Protein AF-A0A7C5U5J5-F1 (afdb_monomer)

Mean predicted aligned error: 7.95 Å

Nearest PDB structures (foldseek):
  3izk-assembly1_A  TM=8.714E-01  e=2.350E-08  Methanococcus maripaludis
  4b2t-assembly1_h  TM=9.055E-01  e=3.102E-07  Bos taurus
  8hki-assembly1_A  TM=8.888E-01  e=9.903E-07  Homo sapiens
  8hki-assembly1_a  TM=8.955E-01  e=9.285E-07  Homo sapiens
  7x3u-assembly1_A  TM=8.888E-01  e=1.659E-06  Homo sapiens

Structure (mmCIF, N/CA/C/O backbone):
data_AF-A0A7C5U5J5-F1
#
_entry.id   AF-A0A7C5U5J5-F1
#
loop_
_atom_site.group_PDB
_atom_site.id
_atom_site.type_symbol
_atom_site.label_atom_id
_atom_site.label_alt_id
_atom_site.label_comp_id
_atom_site.label_asym_id
_atom_site.label_entity_id
_atom_site.label_seq_id
_atom_site.pdbx_PDB_ins_code
_atom_site.Cartn_x
_atom_site.Cartn_y
_atom_site.Cartn_z
_atom_site.occupancy
_atom_site.B_iso_or_equiv
_atom_site.auth_seq_id
_atom_site.auth_comp_id
_atom_site.auth_asym_id
_atom_site.auth_atom_id
_atom_site.pdbx_PDB_model_num
ATOM 1 N N . MET A 1 1 ? 29.339 -26.987 -46.834 1.00 43.78 1 MET A N 1
ATOM 2 C CA . MET A 1 1 ? 30.089 -26.168 -45.858 1.00 43.78 1 MET A CA 1
ATOM 3 C C . MET A 1 1 ? 29.087 -25.735 -44.800 1.00 43.78 1 MET A C 1
ATOM 5 O O . MET A 1 1 ? 28.061 -25.180 -45.164 1.00 43.78 1 MET A O 1
ATOM 9 N N . SER A 1 2 ? 29.293 -26.183 -43.563 1.00 43.12 2 SER A N 1
ATOM 10 C CA . SER A 1 2 ? 28.274 -26.318 -42.513 1.00 43.12 2 SER A CA 1
ATOM 11 C C . SER A 1 2 ? 27.654 -24.989 -42.075 1.00 43.12 2 SER A C 1
ATOM 13 O O . SER A 1 2 ? 28.368 -24.042 -41.757 1.00 43.12 2 SER A O 1
ATOM 15 N N . VAL A 1 3 ? 26.322 -24.960 -42.017 1.00 53.28 3 VAL A N 1
ATOM 16 C CA . VAL A 1 3 ? 25.525 -23.907 -41.387 1.00 53.28 3 VAL A CA 1
ATOM 17 C C . VAL A 1 3 ? 25.732 -24.038 -39.879 1.00 53.28 3 VAL A C 1
ATOM 19 O O . VAL A 1 3 ? 25.206 -24.959 -39.258 1.00 53.28 3 VAL A O 1
ATOM 22 N N . TYR A 1 4 ? 26.528 -23.154 -39.280 1.00 50.16 4 TYR A N 1
ATOM 23 C CA . TYR A 1 4 ? 26.563 -23.008 -37.825 1.00 50.16 4 TYR A CA 1
ATOM 24 C C . TYR A 1 4 ? 25.261 -22.331 -37.383 1.00 50.16 4 TYR A C 1
ATOM 26 O O . TYR A 1 4 ? 25.184 -21.116 -37.226 1.00 50.16 4 TYR A O 1
ATOM 34 N N . GLY A 1 5 ? 24.212 -23.143 -37.246 1.00 53.91 5 GLY A N 1
ATOM 35 C CA . GLY A 1 5 ? 22.968 -22.770 -36.591 1.00 53.91 5 GLY A CA 1
ATOM 36 C C . GLY A 1 5 ? 23.228 -22.562 -35.105 1.00 53.91 5 GLY A C 1
ATOM 37 O O . GLY A 1 5 ? 23.237 -23.518 -34.334 1.00 53.91 5 GLY A O 1
ATOM 38 N N . GLY A 1 6 ? 23.468 -21.314 -34.706 1.00 59.25 6 GLY A N 1
ATOM 39 C CA . GLY A 1 6 ? 23.389 -20.927 -33.303 1.00 59.25 6 GLY A CA 1
ATOM 40 C C . GLY A 1 6 ? 21.953 -21.131 -32.834 1.00 59.25 6 GLY A C 1
ATOM 41 O O . GLY A 1 6 ? 21.039 -20.517 -33.384 1.00 59.25 6 GLY A O 1
ATOM 42 N N . GLN A 1 7 ? 21.739 -22.019 -31.861 1.00 68.94 7 GLN A N 1
ATOM 43 C CA . GLN A 1 7 ? 20.447 -22.124 -31.183 1.00 68.94 7 GLN A CA 1
ATOM 44 C C . GLN A 1 7 ? 20.004 -20.721 -30.733 1.00 68.94 7 GLN A C 1
ATOM 46 O O . GLN A 1 7 ? 20.818 -20.005 -30.141 1.00 68.94 7 GLN A O 1
ATOM 51 N N . PRO A 1 8 ? 18.750 -20.304 -30.988 1.00 63.28 8 PRO A N 1
ATOM 52 C CA . PRO A 1 8 ? 18.249 -19.051 -30.446 1.00 63.28 8 PRO A CA 1
ATOM 53 C C . PRO A 1 8 ? 18.316 -19.117 -28.917 1.00 63.28 8 PRO A C 1
ATOM 55 O O . PRO A 1 8 ? 17.666 -19.948 -28.285 1.00 63.28 8 PRO A O 1
ATOM 58 N N . ILE A 1 9 ? 19.139 -18.253 -28.322 1.00 72.62 9 ILE A N 1
ATOM 59 C CA . ILE A 1 9 ? 19.232 -18.118 -26.870 1.00 72.62 9 ILE A CA 1
ATOM 60 C C . ILE A 1 9 ? 17.967 -17.391 -26.421 1.00 72.62 9 ILE A C 1
ATOM 62 O O . ILE A 1 9 ? 17.808 -16.190 -26.644 1.00 72.62 9 ILE A O 1
ATOM 66 N N . LEU A 1 10 ? 17.045 -18.127 -25.807 1.00 68.81 10 LEU A N 1
ATOM 67 C CA . LEU A 1 10 ? 15.847 -17.561 -25.205 1.00 68.81 10 LEU A CA 1
ATOM 68 C C . LEU A 1 10 ? 16.236 -16.943 -23.849 1.00 68.81 10 LEU A C 1
ATOM 70 O O . LEU A 1 10 ? 16.334 -17.647 -22.848 1.00 68.81 10 LEU A O 1
ATOM 74 N N . LEU A 1 11 ? 16.517 -15.633 -23.813 1.00 75.50 11 LEU A N 1
ATOM 75 C CA . LEU A 1 11 ? 16.916 -14.947 -22.569 1.00 75.50 11 LEU A CA 1
ATOM 76 C C . LEU A 1 11 ? 15.781 -14.874 -21.534 1.00 75.50 11 LEU A C 1
ATOM 78 O O . LEU A 1 11 ? 16.049 -14.767 -20.341 1.00 75.50 11 LEU A O 1
ATOM 82 N N . LEU A 1 12 ? 14.524 -14.894 -21.981 1.00 80.62 12 LEU A N 1
ATOM 83 C CA . LEU A 1 12 ? 13.340 -14.829 -21.127 1.00 80.62 12 LEU A CA 1
ATOM 84 C C . LEU A 1 12 ? 12.363 -15.929 -21.531 1.00 80.62 12 LEU A C 1
ATOM 86 O O . LEU A 1 12 ? 12.183 -16.191 -22.719 1.00 80.62 12 LEU A O 1
ATOM 90 N N . LYS A 1 13 ? 11.708 -16.547 -20.544 1.00 83.56 13 LYS A N 1
ATOM 91 C CA . LYS A 1 13 ? 10.653 -17.536 -20.789 1.00 83.56 13 LYS A CA 1
ATOM 92 C C . LYS A 1 13 ? 9.519 -16.894 -21.597 1.00 83.56 13 LYS A C 1
ATOM 94 O O . LYS A 1 13 ? 9.158 -15.742 -21.336 1.00 83.56 13 LYS A O 1
ATOM 99 N N . GLU A 1 14 ? 8.939 -17.638 -22.536 1.00 79.31 14 GLU A N 1
ATOM 100 C CA . GLU A 1 14 ? 7.737 -17.208 -23.260 1.00 79.31 14 GLU A CA 1
ATOM 101 C C . GLU A 1 14 ? 6.639 -16.758 -22.281 1.00 79.31 14 GLU A C 1
ATOM 103 O O . GLU A 1 14 ? 6.391 -17.406 -21.262 1.00 79.31 14 GLU A O 1
ATOM 108 N N . GLY A 1 15 ? 6.029 -15.601 -22.560 1.00 79.12 15 GLY A N 1
ATOM 109 C CA . GLY A 1 15 ? 5.061 -14.943 -21.673 1.00 79.12 15 GLY A CA 1
ATOM 110 C C . GLY A 1 15 ? 5.661 -13.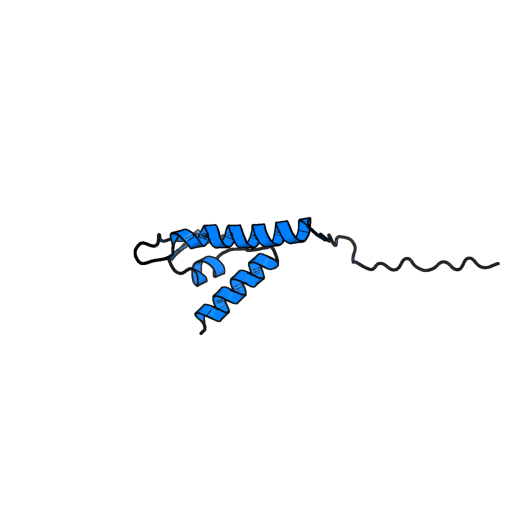931 -20.688 1.00 79.12 15 GLY A C 1
ATOM 111 O O . GLY A 1 15 ? 4.913 -13.250 -19.990 1.00 79.12 15 GLY A O 1
ATOM 112 N N . THR A 1 16 ? 6.989 -13.772 -20.640 1.00 83.38 16 THR A N 1
ATOM 113 C CA . THR A 1 16 ? 7.617 -12.735 -19.808 1.00 83.38 16 THR A CA 1
ATOM 114 C C . THR A 1 16 ? 7.473 -11.365 -20.462 1.00 83.38 16 THR A C 1
ATOM 116 O O . THR A 1 16 ? 8.098 -11.081 -21.483 1.00 83.38 16 THR A O 1
ATOM 119 N N . SER A 1 17 ? 6.679 -10.491 -19.845 1.00 81.75 17 SER A N 1
ATOM 120 C CA . SER A 1 17 ? 6.634 -9.074 -20.204 1.00 81.75 17 SER A CA 1
ATOM 121 C C . SER A 1 17 ? 7.716 -8.307 -19.449 1.00 81.75 17 SER A C 1
ATOM 123 O O . SER A 1 17 ? 7.923 -8.518 -18.252 1.00 81.75 17 SER A O 1
ATOM 125 N N . ARG A 1 18 ? 8.413 -7.406 -20.144 1.00 84.69 18 ARG A N 1
ATOM 126 C CA . ARG A 1 18 ? 9.430 -6.541 -19.549 1.00 84.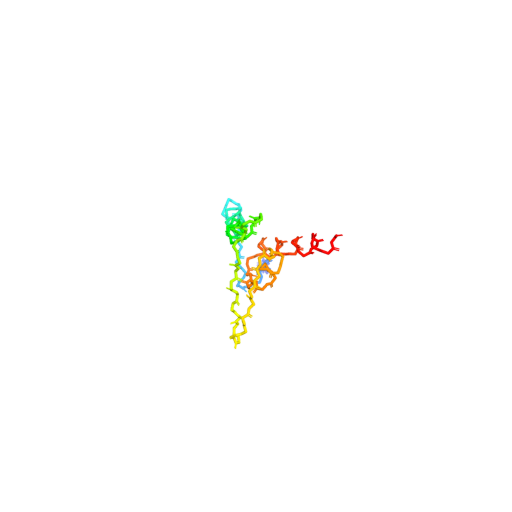69 18 ARG A CA 1
ATOM 127 C C . ARG A 1 18 ? 9.149 -5.089 -19.901 1.00 84.69 18 ARG A C 1
ATOM 129 O O . ARG A 1 18 ? 9.253 -4.693 -21.058 1.00 84.69 18 ARG A O 1
ATOM 136 N N . THR A 1 19 ? 8.893 -4.288 -18.877 1.00 88.19 19 THR A N 1
ATOM 137 C CA . THR A 1 19 ? 8.823 -2.828 -18.987 1.00 88.19 19 THR A CA 1
ATOM 138 C C . THR A 1 19 ? 10.194 -2.242 -18.650 1.00 88.19 19 THR A C 1
ATOM 140 O O . THR A 1 19 ? 10.812 -2.643 -17.663 1.00 88.19 19 THR A O 1
ATOM 143 N N . ILE A 1 20 ? 10.708 -1.314 -19.464 1.00 91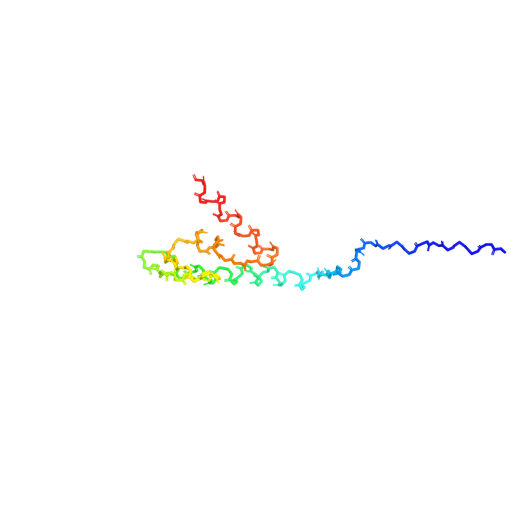.69 20 ILE A N 1
ATOM 144 C CA . ILE A 1 20 ? 12.057 -0.738 -19.306 1.00 91.69 20 ILE A CA 1
ATOM 145 C C . ILE A 1 20 ? 11.982 0.792 -19.359 1.00 91.69 20 ILE A C 1
ATOM 147 O O . ILE A 1 20 ? 11.087 1.372 -19.970 1.00 91.69 20 ILE A O 1
ATOM 151 N N . GLY A 1 21 ? 12.946 1.459 -18.725 1.00 94.19 21 GLY A N 1
ATOM 152 C CA . GLY A 1 21 ? 13.148 2.898 -18.862 1.00 94.19 21 GLY A CA 1
ATOM 153 C C . GLY A 1 21 ? 12.077 3.719 -18.148 1.00 94.19 21 GLY A C 1
ATOM 154 O O . GLY A 1 21 ? 11.673 3.409 -17.026 1.00 94.19 21 GLY A O 1
ATOM 155 N N . ARG A 1 22 ? 11.640 4.807 -18.790 1.00 94.81 22 ARG A N 1
ATOM 156 C CA . ARG A 1 22 ? 10.731 5.793 -18.184 1.00 94.81 22 ARG A CA 1
ATOM 157 C C . ARG A 1 22 ? 9.360 5.223 -17.839 1.00 94.81 22 ARG A C 1
ATOM 159 O O . ARG A 1 22 ? 8.767 5.666 -16.859 1.00 94.81 22 ARG A O 1
ATOM 166 N N . ASP A 1 23 ? 8.876 4.248 -18.598 1.00 93.06 23 ASP A N 1
ATOM 167 C CA . ASP A 1 23 ? 7.552 3.675 -18.362 1.00 93.06 23 ASP A CA 1
ATOM 168 C C . ASP A 1 23 ? 7.544 2.767 -17.130 1.00 93.06 23 ASP A C 1
ATOM 170 O O . ASP A 1 23 ? 6.624 2.851 -16.319 1.00 93.06 23 ASP A O 1
ATOM 174 N N . ALA A 1 24 ? 8.620 2.005 -16.904 1.00 93.62 24 ALA A N 1
ATOM 175 C CA . ALA A 1 24 ? 8.802 1.244 -15.667 1.00 93.62 24 ALA A CA 1
ATOM 176 C C . ALA A 1 24 ? 8.887 2.174 -14.446 1.00 93.62 24 ALA A C 1
ATOM 178 O O . ALA A 1 24 ? 8.244 1.932 -13.428 1.00 93.62 24 ALA A O 1
ATOM 179 N N . LEU A 1 25 ? 9.625 3.285 -14.567 1.00 94.94 25 LEU A N 1
ATOM 180 C CA . LEU A 1 25 ? 9.714 4.288 -13.505 1.00 94.94 25 LEU A CA 1
ATOM 181 C C . LEU A 1 25 ? 8.341 4.896 -13.180 1.00 94.94 25 LEU A C 1
ATOM 183 O O . LEU A 1 25 ? 7.973 5.001 -12.012 1.00 94.94 25 LEU A O 1
ATOM 187 N N . ARG A 1 26 ? 7.571 5.280 -14.204 1.00 95.81 26 ARG A N 1
ATOM 188 C CA . ARG A 1 26 ? 6.220 5.830 -14.026 1.00 95.81 26 ARG A CA 1
ATOM 189 C C . ARG A 1 26 ? 5.278 4.828 -13.369 1.00 95.81 26 ARG A C 1
ATOM 191 O O . ARG A 1 26 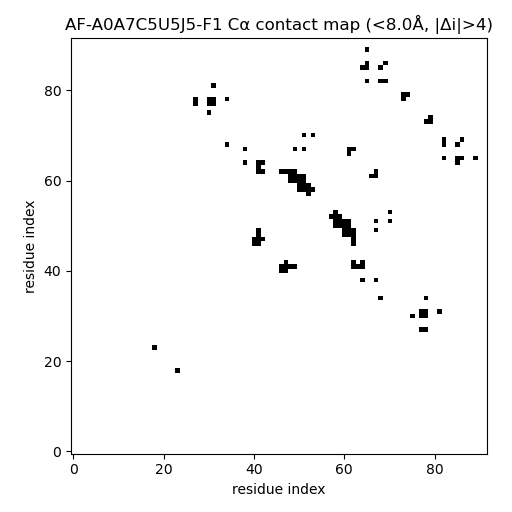? 4.556 5.222 -12.458 1.00 95.81 26 ARG A O 1
ATOM 198 N N . ALA A 1 27 ? 5.308 3.564 -13.791 1.00 94.25 27 ALA A N 1
ATOM 199 C CA . ALA A 1 27 ? 4.498 2.503 -13.194 1.00 94.25 27 ALA A CA 1
ATOM 200 C C . ALA A 1 27 ? 4.836 2.306 -11.706 1.00 94.25 27 ALA A C 1
ATOM 202 O O . ALA A 1 27 ? 3.936 2.305 -10.868 1.00 94.25 27 ALA A O 1
ATOM 203 N N . ASN A 1 28 ? 6.128 2.263 -11.363 1.00 94.75 28 ASN A N 1
ATOM 204 C CA . ASN A 1 28 ? 6.581 2.152 -9.975 1.00 94.75 28 ASN A CA 1
ATOM 205 C C . ASN A 1 28 ? 6.085 3.320 -9.107 1.00 94.75 28 ASN A C 1
ATOM 207 O O . ASN A 1 28 ? 5.551 3.099 -8.021 1.00 94.75 28 ASN A O 1
ATOM 211 N N . ILE A 1 29 ? 6.228 4.559 -9.591 1.00 95.62 29 ILE A N 1
ATOM 212 C CA . ILE A 1 29 ? 5.778 5.759 -8.867 1.00 95.62 29 ILE A CA 1
ATOM 213 C C . ILE A 1 29 ? 4.258 5.756 -8.708 1.00 95.62 29 ILE A C 1
ATOM 215 O O . ILE A 1 29 ? 3.755 6.069 -7.633 1.00 95.62 29 ILE A O 1
ATOM 219 N N . MET A 1 30 ? 3.521 5.408 -9.763 1.00 95.75 30 MET A N 1
ATOM 220 C CA . MET A 1 30 ? 2.062 5.343 -9.720 1.00 95.75 30 MET A CA 1
ATOM 221 C C . MET A 1 30 ? 1.587 4.339 -8.666 1.00 95.75 30 MET A C 1
ATOM 22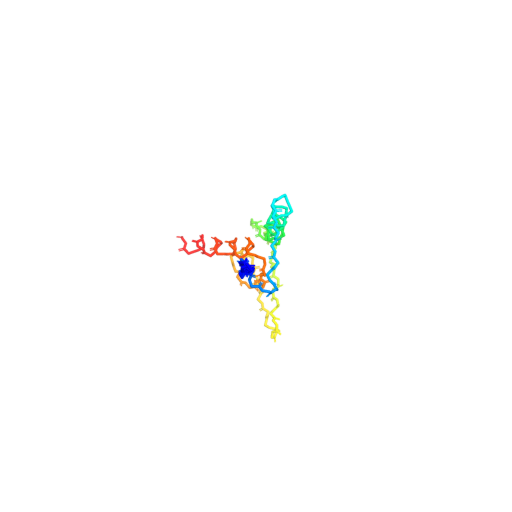3 O O . MET A 1 30 ? 0.727 4.677 -7.859 1.00 95.75 30 MET A O 1
ATOM 227 N N . ALA A 1 31 ? 2.193 3.151 -8.623 1.00 94.12 31 ALA A N 1
ATOM 228 C CA . ALA A 1 31 ? 1.861 2.125 -7.644 1.00 94.12 31 ALA A CA 1
ATOM 229 C C . ALA A 1 31 ? 2.061 2.626 -6.199 1.00 94.12 31 ALA A C 1
ATOM 231 O O . ALA A 1 31 ? 1.167 2.487 -5.368 1.00 94.12 31 ALA A O 1
ATOM 232 N N . ALA A 1 32 ? 3.190 3.284 -5.914 1.00 93.88 32 ALA A N 1
ATOM 233 C CA . ALA A 1 32 ? 3.454 3.862 -4.595 1.00 93.88 32 ALA A CA 1
ATOM 234 C C . ALA A 1 32 ? 2.492 5.013 -4.244 1.00 93.88 32 ALA A C 1
ATOM 236 O O . ALA A 1 32 ? 2.034 5.118 -3.107 1.00 93.88 32 ALA A O 1
ATOM 237 N N . ARG A 1 33 ? 2.150 5.865 -5.219 1.00 95.88 33 ARG A N 1
ATOM 238 C CA . ARG A 1 33 ? 1.211 6.978 -5.019 1.00 95.88 33 ARG A CA 1
ATOM 239 C C . ARG A 1 33 ? -0.190 6.502 -4.654 1.00 95.88 33 ARG A C 1
ATOM 241 O O . ARG A 1 33 ? -0.785 7.076 -3.751 1.00 95.88 33 ARG A O 1
ATOM 248 N N . ILE A 1 34 ? -0.690 5.460 -5.317 1.00 93.50 34 ILE A N 1
ATOM 249 C CA . ILE A 1 34 ? -2.019 4.897 -5.035 1.00 93.50 34 ILE A CA 1
ATOM 250 C C . ILE A 1 34 ? -2.087 4.371 -3.595 1.00 93.50 34 ILE A C 1
ATOM 252 O O . ILE A 1 34 ? -3.045 4.657 -2.876 1.00 93.50 34 ILE A O 1
ATOM 256 N N . LEU A 1 35 ? -1.049 3.659 -3.141 1.00 92.75 35 LEU A N 1
ATOM 257 C CA . LEU A 1 35 ? -0.975 3.203 -1.751 1.00 92.75 35 LEU A CA 1
ATOM 258 C C . LEU A 1 35 ? -0.970 4.382 -0.771 1.00 92.75 35 LEU A C 1
ATOM 260 O O . LEU A 1 35 ? -1.751 4.398 0.178 1.00 92.75 35 LEU A O 1
ATOM 264 N N . ALA A 1 36 ? -0.147 5.401 -1.033 1.00 93.62 36 ALA A N 1
ATOM 265 C CA . ALA A 1 36 ? -0.074 6.590 -0.188 1.00 93.62 36 ALA A CA 1
ATOM 266 C C . ALA A 1 36 ? -1.418 7.334 -0.110 1.00 93.62 36 ALA A C 1
ATOM 268 O O . ALA A 1 36 ? -1.829 7.762 0.966 1.00 93.62 36 ALA A O 1
ATOM 269 N N . GLU A 1 37 ? -2.126 7.472 -1.232 1.00 94.12 37 GLU A N 1
ATOM 270 C CA . GLU A 1 37 ? -3.448 8.104 -1.283 1.00 94.12 37 GLU A CA 1
ATOM 271 C C . GLU A 1 37 ? -4.497 7.316 -0.482 1.00 94.12 37 GLU A C 1
ATOM 273 O O . GLU A 1 37 ? -5.348 7.931 0.162 1.00 94.12 37 GLU A O 1
ATOM 278 N N . THR A 1 38 ? -4.387 5.984 -0.446 1.00 92.06 38 THR A N 1
ATOM 279 C CA . THR A 1 38 ? -5.296 5.100 0.304 1.00 92.06 38 THR A CA 1
ATOM 280 C C . THR A 1 38 ? -5.181 5.312 1.817 1.00 92.06 38 THR A C 1
ATOM 282 O O . THR A 1 38 ? -6.196 5.452 2.502 1.00 92.06 38 THR A O 1
ATOM 285 N N . VAL A 1 39 ? -3.953 5.406 2.338 1.00 93.62 39 VAL A N 1
ATOM 286 C CA . VAL A 1 39 ? -3.695 5.564 3.783 1.00 93.62 39 VAL A CA 1
ATOM 287 C C . VAL A 1 39 ? -3.704 7.021 4.252 1.00 93.62 39 VAL A C 1
ATOM 289 O O . VAL A 1 39 ? -3.868 7.291 5.439 1.00 93.62 39 VAL A O 1
ATOM 292 N N . ARG A 1 40 ? -3.570 7.994 3.340 1.00 95.50 40 ARG A N 1
ATOM 293 C CA . ARG A 1 40 ? -3.424 9.425 3.670 1.00 95.50 40 ARG A CA 1
ATOM 294 C C . ARG A 1 40 ? -4.499 9.947 4.619 1.00 95.50 40 ARG A C 1
ATOM 296 O O . ARG A 1 40 ? -4.210 10.761 5.489 1.00 95.50 40 ARG A O 1
ATOM 303 N N . THR A 1 41 ? -5.747 9.539 4.422 1.00 95.94 41 THR A N 1
ATOM 304 C CA . THR A 1 41 ? -6.872 10.034 5.228 1.00 95.94 41 THR A CA 1
ATOM 305 C C . THR A 1 41 ? -6.932 9.445 6.632 1.00 95.94 41 THR A C 1
ATOM 307 O O . THR A 1 41 ? -7.700 9.937 7.449 1.00 95.94 41 THR A O 1
ATOM 310 N N . SER A 1 42 ? -6.166 8.391 6.888 1.00 94.00 42 SER A N 1
ATOM 311 C CA . SER A 1 42 ? -6.114 7.691 8.170 1.00 94.00 42 SER A CA 1
ATOM 312 C C . SER A 1 42 ? -5.049 8.284 9.108 1.00 94.00 42 SER A C 1
ATOM 314 O O . SER A 1 42 ? -4.978 7.972 10.294 1.00 94.00 42 SER A O 1
ATOM 316 N N . LEU A 1 43 ? -4.244 9.227 8.607 1.00 93.62 43 LEU A N 1
ATOM 317 C CA . LEU A 1 43 ? -3.187 9.874 9.374 1.00 93.62 43 LEU A CA 1
ATOM 318 C C . LEU A 1 43 ? -3.718 10.976 10.309 1.00 93.62 43 LEU A C 1
ATOM 320 O O . LEU A 1 43 ? -4.404 11.908 9.882 1.00 93.62 43 LEU A O 1
ATOM 324 N N . GLY A 1 44 ? -3.278 10.931 11.569 1.00 93.38 44 GLY A N 1
ATOM 325 C CA . GLY A 1 44 ? -3.491 11.977 12.572 1.00 93.38 44 GLY A CA 1
ATOM 326 C C . GLY A 1 44 ? -4.648 11.696 13.543 1.00 93.38 44 GLY A C 1
ATOM 327 O O . GLY A 1 44 ? -5.369 10.714 13.399 1.00 93.38 44 GLY A O 1
ATOM 328 N N . PRO A 1 45 ? -4.868 12.573 14.541 1.00 92.81 45 PRO A N 1
ATOM 329 C CA . PRO A 1 45 ? -5.848 12.349 15.614 1.00 92.81 45 PRO A CA 1
ATOM 330 C C . PRO A 1 45 ? -7.313 12.399 15.148 1.00 92.81 45 PRO A C 1
ATOM 332 O O . PRO A 1 45 ? -8.211 12.053 15.906 1.00 92.81 45 PRO A O 1
ATOM 335 N N . LYS A 1 46 ? -7.560 12.867 13.918 1.00 93.81 46 LYS A N 1
ATOM 336 C CA . LYS A 1 46 ? -8.864 12.822 13.236 1.00 93.81 46 LYS A CA 1
ATOM 337 C C . LYS A 1 46 ? -8.803 11.958 11.969 1.00 93.81 46 LYS A C 1
ATOM 339 O O . LYS A 1 46 ? -9.488 12.261 10.993 1.00 93.81 46 LYS A O 1
ATOM 344 N N . GLY A 1 47 ? -7.922 10.957 11.966 1.00 95.00 47 GLY A N 1
ATOM 345 C CA . GLY A 1 47 ? -7.830 9.972 10.897 1.00 95.00 47 GLY A CA 1
ATOM 346 C C . GLY A 1 47 ? -9.168 9.265 10.700 1.00 95.00 47 GLY A C 1
ATOM 347 O O . GLY A 1 47 ? -9.891 9.008 11.661 1.00 95.00 47 GLY A O 1
ATOM 348 N N . MET A 1 48 ? -9.529 9.027 9.443 1.00 95.50 48 MET A N 1
ATOM 349 C CA . MET A 1 48 ? -10.745 8.305 9.095 1.00 95.50 48 MET A CA 1
ATOM 350 C C . MET A 1 48 ? -10.481 6.805 9.080 1.00 95.50 48 MET A C 1
ATOM 352 O O . MET A 1 48 ? -9.593 6.341 8.356 1.00 95.50 48 MET A O 1
ATOM 356 N N . ASP A 1 49 ? -1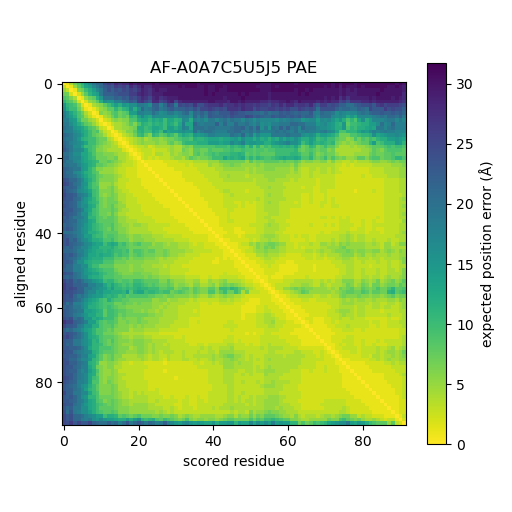1.336 6.064 9.778 1.00 95.50 49 ASP A N 1
ATOM 357 C CA . ASP A 1 49 ? -11.367 4.611 9.699 1.00 95.50 49 ASP A CA 1
ATOM 358 C C . ASP A 1 49 ? -11.646 4.138 8.268 1.00 95.50 49 ASP A C 1
ATOM 360 O O . ASP A 1 49 ? -12.393 4.755 7.494 1.00 95.50 49 ASP A O 1
ATOM 364 N N . LYS A 1 50 ? -11.048 3.003 7.920 1.00 94.88 50 LYS A N 1
ATOM 365 C CA . LYS A 1 50 ? -11.306 2.274 6.685 1.00 94.88 50 LYS A CA 1
ATOM 366 C C . LYS A 1 50 ? -12.050 1.000 7.007 1.00 94.88 50 LYS A C 1
ATOM 368 O O . LYS A 1 50 ? -11.624 0.229 7.856 1.00 94.88 50 LYS A O 1
ATOM 373 N N . MET A 1 51 ? -13.153 0.796 6.298 1.00 95.25 51 MET A N 1
ATOM 374 C CA . MET A 1 51 ? -13.850 -0.479 6.257 1.00 95.25 51 MET A CA 1
ATOM 375 C C . MET A 1 51 ? -13.251 -1.304 5.122 1.00 95.25 51 MET A C 1
ATOM 377 O O . MET A 1 51 ? -13.372 -0.941 3.952 1.00 95.25 51 MET A O 1
ATOM 381 N N . LEU A 1 52 ? -12.579 -2.383 5.489 1.00 93.69 52 LEU A N 1
ATOM 382 C CA . LEU A 1 52 ? -11.984 -3.365 4.599 1.00 93.69 52 LEU A CA 1
ATOM 383 C C . LEU A 1 52 ? -12.923 -4.566 4.559 1.00 93.69 52 LEU A C 1
ATOM 385 O O . LEU A 1 52 ? -13.394 -5.016 5.604 1.00 93.69 52 LEU A O 1
ATOM 389 N N . VAL A 1 53 ? -13.220 -5.039 3.354 1.00 93.81 53 VAL A N 1
ATOM 390 C CA . VAL A 1 53 ? -14.077 -6.203 3.124 1.00 93.81 53 VAL A CA 1
ATOM 391 C C . VAL A 1 53 ? -13.263 -7.193 2.317 1.00 93.81 53 VAL A C 1
ATOM 393 O O . VAL A 1 53 ? -12.777 -6.849 1.236 1.00 93.81 53 VAL A O 1
ATOM 396 N N . ASP A 1 54 ? -13.077 -8.387 2.861 1.00 90.31 54 ASP A N 1
ATOM 397 C CA . ASP A 1 54 ? -12.319 -9.431 2.188 1.00 90.31 54 ASP A CA 1
ATOM 398 C C . ASP A 1 54 ? -13.166 -10.151 1.114 1.00 90.31 54 ASP A C 1
ATOM 400 O O . ASP A 1 54 ? -14.316 -9.803 0.833 1.00 90.31 54 ASP A O 1
ATOM 404 N N . SER A 1 55 ? -12.589 -11.173 0.477 1.00 88.88 55 SER A N 1
ATOM 405 C CA . SER A 1 55 ? -13.304 -11.959 -0.543 1.00 88.88 55 SER A CA 1
ATOM 406 C C . SER A 1 55 ? -14.366 -12.908 0.031 1.00 88.88 55 SER A C 1
ATOM 408 O O . SER A 1 55 ? -15.209 -13.392 -0.726 1.00 88.88 55 SER A O 1
ATOM 410 N N . PHE A 1 56 ? -14.324 -13.197 1.333 1.00 90.50 56 PHE A N 1
ATOM 411 C CA . PHE A 1 56 ? -15.255 -14.084 2.034 1.00 90.50 56 PHE A CA 1
ATOM 412 C C . PHE A 1 56 ? -16.399 -13.321 2.726 1.00 90.50 56 PHE A C 1
ATOM 414 O O . PHE A 1 56 ? -17.377 -13.941 3.143 1.00 90.50 56 PHE A O 1
ATOM 421 N N . GLY A 1 57 ? -16.331 -11.988 2.760 1.00 90.38 57 GLY A N 1
ATOM 422 C CA . GLY A 1 57 ? -17.306 -11.097 3.380 1.00 90.38 57 GLY A CA 1
ATOM 423 C C . GLY A 1 57 ? -16.962 -10.682 4.812 1.00 90.38 57 GLY A C 1
ATOM 424 O O . GLY A 1 57 ? -17.782 -10.010 5.440 1.00 90.38 57 GLY A O 1
ATOM 425 N N . ASP A 1 58 ? -15.784 -11.041 5.325 1.00 93.19 58 ASP A N 1
ATOM 426 C CA . ASP A 1 58 ? -15.309 -10.589 6.627 1.00 93.19 58 ASP A CA 1
ATOM 427 C C . ASP A 1 58 ? -14.982 -9.093 6.572 1.00 93.19 58 ASP A C 1
ATOM 429 O O . ASP A 1 58 ? -14.391 -8.578 5.616 1.00 93.19 58 ASP A O 1
ATOM 433 N N . ILE A 1 59 ? -15.409 -8.376 7.614 1.00 94.56 59 ILE A N 1
ATOM 434 C CA . ILE A 1 59 ? -15.298 -6.920 7.700 1.00 94.56 59 ILE A CA 1
ATOM 435 C C . ILE A 1 59 ? -14.289 -6.559 8.782 1.00 94.56 59 ILE A C 1
ATOM 437 O O . ILE A 1 59 ? -14.485 -6.876 9.955 1.00 94.56 59 ILE A O 1
ATOM 441 N N . THR A 1 60 ? -13.259 -5.810 8.398 1.00 93.50 60 THR A N 1
ATOM 442 C CA . THR A 1 60 ? -12.288 -5.220 9.323 1.00 93.50 60 THR A CA 1
ATOM 443 C C . THR A 1 60 ? -12.362 -3.703 9.228 1.00 93.50 60 THR A C 1
ATOM 445 O O . THR A 1 60 ? -12.213 -3.134 8.150 1.00 93.50 60 THR A O 1
ATOM 448 N N . ILE A 1 61 ? -12.607 -3.029 10.354 1.00 94.88 61 ILE A N 1
ATOM 449 C CA . ILE A 1 61 ? -12.606 -1.564 10.429 1.00 94.88 61 ILE A CA 1
ATOM 450 C C . ILE A 1 61 ? -11.362 -1.131 11.195 1.00 94.88 61 ILE A C 1
ATOM 452 O O . ILE A 1 61 ? -11.190 -1.517 12.349 1.00 94.88 61 ILE A O 1
ATOM 456 N N . THR A 1 62 ? -10.492 -0.348 10.560 1.00 93.88 62 THR A N 1
ATOM 457 C CA . THR A 1 62 ? -9.250 0.112 11.188 1.00 93.88 62 THR A CA 1
ATOM 458 C C . THR A 1 62 ? -8.784 1.457 10.633 1.00 93.88 62 THR A C 1
ATOM 460 O O . THR A 1 62 ? -9.028 1.791 9.472 1.00 93.88 62 THR A O 1
ATOM 463 N N . ASN A 1 63 ? -8.089 2.221 11.471 1.00 93.00 63 ASN A N 1
ATOM 464 C CA . ASN A 1 63 ? -7.349 3.422 11.086 1.00 93.00 63 ASN A CA 1
ATOM 465 C C . ASN A 1 63 ? -5.831 3.177 11.005 1.00 93.00 63 ASN A C 1
ATOM 467 O O . ASN A 1 63 ? -5.076 4.083 10.656 1.00 93.00 63 ASN A O 1
ATOM 471 N N . ASP A 1 64 ? -5.366 1.978 11.355 1.00 91.94 64 ASP A N 1
ATOM 472 C CA . ASP A 1 64 ? -3.948 1.648 11.298 1.00 91.94 64 ASP A CA 1
ATOM 473 C C . ASP A 1 64 ? -3.496 1.401 9.850 1.00 91.94 64 ASP A C 1
ATOM 475 O O . ASP A 1 64 ? -4.006 0.522 9.152 1.00 91.94 64 ASP A O 1
ATOM 479 N N . GLY A 1 65 ? -2.512 2.184 9.407 1.00 91.94 65 GLY A N 1
ATOM 480 C CA . GLY A 1 65 ? -1.973 2.125 8.054 1.00 91.94 65 GLY A CA 1
ATOM 481 C C . GLY A 1 65 ? -1.304 0.790 7.730 1.00 91.94 65 GLY A C 1
ATOM 482 O O . GLY A 1 65 ? -1.467 0.307 6.609 1.00 91.94 65 GLY A O 1
ATOM 483 N N . ALA A 1 66 ? -0.600 0.177 8.688 1.00 91.75 66 ALA A N 1
ATOM 484 C CA . ALA A 1 66 ? 0.077 -1.099 8.466 1.00 91.75 66 ALA A CA 1
ATOM 485 C C . ALA A 1 66 ? -0.938 -2.230 8.254 1.00 91.75 66 ALA A C 1
ATOM 487 O O . ALA A 1 66 ? -0.842 -2.980 7.278 1.00 91.75 66 ALA A O 1
ATOM 488 N N . THR A 1 67 ? -1.977 -2.282 9.091 1.00 91.94 67 THR A N 1
ATOM 489 C CA . THR A 1 67 ? -3.102 -3.212 8.935 1.00 91.94 67 THR A CA 1
ATOM 490 C C . THR A 1 67 ? -3.837 -2.989 7.612 1.00 91.94 67 THR A C 1
ATOM 492 O O . THR A 1 67 ? -4.073 -3.950 6.884 1.00 91.94 67 THR A O 1
ATOM 495 N N . ILE A 1 68 ? -4.138 -1.737 7.234 1.00 93.75 68 ILE A N 1
ATOM 496 C CA . ILE A 1 68 ? -4.785 -1.436 5.942 1.00 93.75 68 ILE A CA 1
ATOM 497 C C . ILE A 1 68 ? -3.963 -1.998 4.778 1.00 93.75 68 ILE A C 1
ATOM 499 O O . ILE A 1 68 ? -4.508 -2.667 3.906 1.00 93.75 68 ILE A O 1
ATOM 503 N N . LEU A 1 69 ? -2.651 -1.752 4.765 1.00 92.75 69 LEU A N 1
ATOM 504 C CA . LEU A 1 69 ? -1.762 -2.210 3.696 1.00 92.75 69 LEU A CA 1
ATOM 505 C C . LEU A 1 69 ? -1.590 -3.735 3.666 1.00 92.75 69 LEU A C 1
ATOM 507 O O . LEU A 1 69 ? -1.358 -4.293 2.594 1.00 92.75 69 LEU A O 1
ATOM 511 N N . LYS A 1 70 ? -1.709 -4.408 4.814 1.00 90.12 70 LYS A N 1
ATOM 512 C CA . LYS A 1 70 ? -1.619 -5.869 4.933 1.00 90.12 70 LYS A CA 1
ATOM 513 C C . LYS A 1 70 ? -2.826 -6.589 4.330 1.00 90.12 70 LYS A C 1
ATOM 515 O O . LYS A 1 70 ? -2.641 -7.637 3.719 1.00 90.12 70 LYS A O 1
ATOM 520 N N . GLU A 1 71 ? -4.021 -6.024 4.478 1.00 90.31 71 GLU A N 1
ATOM 521 C CA . GLU A 1 71 ? -5.266 -6.597 3.946 1.00 90.31 71 GLU A CA 1
ATOM 522 C C . GLU A 1 71 ? -5.474 -6.306 2.445 1.00 90.31 71 GLU A C 1
ATOM 524 O O . GLU A 1 71 ? -6.346 -6.887 1.801 1.00 90.31 71 GLU A O 1
ATOM 529 N N . MET A 1 72 ? -4.682 -5.408 1.847 1.00 88.38 72 MET A N 1
ATOM 530 C CA . MET A 1 72 ? -4.775 -5.098 0.418 1.00 88.38 72 MET A CA 1
ATOM 531 C C . MET A 1 72 ? -4.121 -6.178 -0.458 1.00 88.38 72 MET A C 1
ATOM 533 O O . MET A 1 72 ? -2.931 -6.469 -0.328 1.00 88.38 72 MET A O 1
ATOM 537 N N . ASP A 1 73 ? -4.854 -6.684 -1.457 1.00 89.50 73 ASP A N 1
ATOM 538 C CA . ASP A 1 73 ? -4.271 -7.520 -2.514 1.00 89.50 73 ASP A CA 1
ATOM 539 C C . ASP A 1 73 ? -3.512 -6.660 -3.539 1.00 89.50 73 ASP A C 1
ATOM 541 O O . ASP A 1 73 ? -4.082 -5.999 -4.413 1.00 89.50 73 ASP A O 1
ATOM 545 N N . VAL A 1 74 ? -2.185 -6.657 -3.420 1.00 90.25 74 VAL A N 1
ATOM 546 C CA . VAL A 1 74 ? -1.290 -5.857 -4.254 1.00 90.25 74 VAL A CA 1
ATOM 547 C C . VAL A 1 74 ? -0.527 -6.748 -5.226 1.00 90.25 74 VAL A C 1
ATOM 549 O O . VAL A 1 74 ? 0.308 -7.554 -4.830 1.00 90.25 74 VAL A O 1
ATOM 552 N N . GLN A 1 75 ? -0.714 -6.532 -6.529 1.00 90.69 75 GLN A N 1
ATOM 553 C CA . GLN A 1 75 ? -0.018 -7.304 -7.569 1.00 90.69 75 GLN A CA 1
ATOM 554 C C . GLN A 1 75 ? 1.309 -6.671 -8.014 1.00 90.69 75 GLN A C 1
ATOM 556 O O . GLN A 1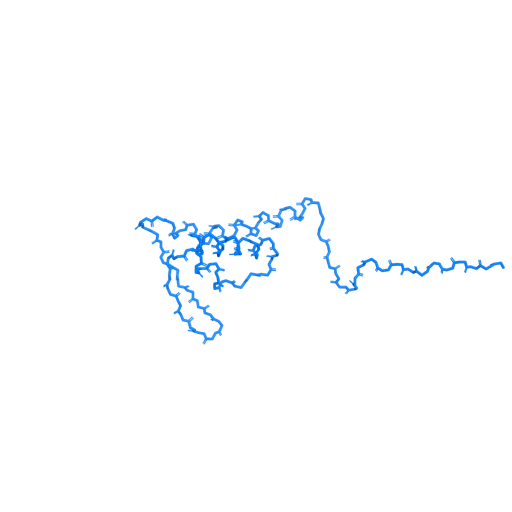 75 ? 2.267 -7.376 -8.339 1.00 90.69 75 GLN A O 1
ATOM 561 N N . HIS A 1 76 ? 1.401 -5.338 -8.004 1.00 93.00 76 HIS A N 1
ATOM 562 C CA . HIS A 1 76 ? 2.563 -4.622 -8.526 1.00 93.00 76 HIS A CA 1
ATOM 563 C C . HIS A 1 76 ? 3.796 -4.772 -7.602 1.00 93.00 76 HIS A C 1
ATOM 565 O O . HIS A 1 76 ? 3.699 -4.432 -6.420 1.00 93.00 76 HIS A O 1
ATOM 571 N N . PRO A 1 77 ? 4.985 -5.175 -8.105 1.00 92.56 77 PRO A N 1
ATOM 572 C CA . PRO A 1 77 ? 6.157 -5.452 -7.263 1.00 92.56 77 PRO A CA 1
ATOM 573 C C . PRO A 1 77 ? 6.598 -4.278 -6.381 1.00 92.56 77 PRO A C 1
ATOM 575 O O . PRO A 1 77 ? 6.866 -4.460 -5.198 1.00 92.56 77 PRO A O 1
ATOM 578 N N . ALA A 1 78 ? 6.618 -3.057 -6.928 1.00 93.81 78 ALA A N 1
ATOM 579 C CA . ALA A 1 78 ? 6.974 -1.866 -6.150 1.00 93.81 78 ALA A CA 1
ATOM 580 C C . ALA A 1 78 ? 5.994 -1.596 -4.996 1.00 93.81 78 ALA A C 1
ATOM 582 O O . ALA A 1 78 ? 6.405 -1.125 -3.945 1.00 93.81 78 ALA A O 1
ATOM 583 N N . ALA A 1 79 ? 4.712 -1.917 -5.174 1.00 93.75 79 ALA A N 1
ATOM 584 C CA . ALA A 1 79 ? 3.710 -1.734 -4.136 1.00 93.75 79 ALA A CA 1
ATOM 585 C C . ALA A 1 79 ? 3.804 -2.846 -3.076 1.00 93.75 79 ALA A C 1
ATOM 587 O O . ALA A 1 79 ? 3.728 -2.538 -1.893 1.00 93.75 79 ALA A O 1
ATOM 588 N N . LYS A 1 80 ? 4.103 -4.100 -3.461 1.00 94.31 80 LYS A N 1
ATOM 589 C CA . LYS A 1 80 ? 4.437 -5.169 -2.49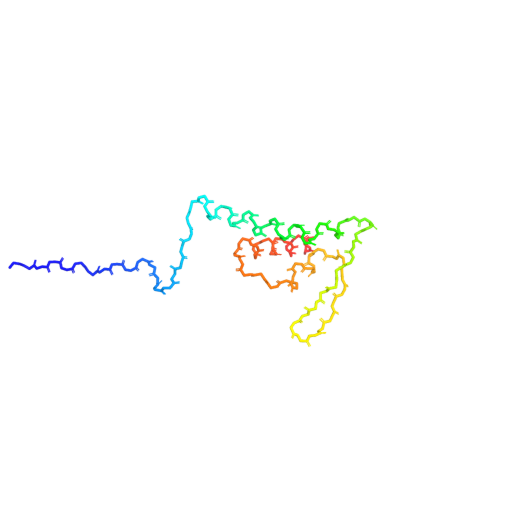8 1.00 94.31 80 LYS A CA 1
ATOM 590 C C . LYS A 1 80 ? 5.611 -4.772 -1.604 1.00 94.31 80 LYS A C 1
ATOM 592 O O . LYS A 1 80 ? 5.538 -4.927 -0.394 1.00 94.31 80 LYS A O 1
ATOM 597 N N . MET A 1 81 ? 6.661 -4.197 -2.190 1.00 93.88 81 MET A N 1
ATOM 598 C CA . MET A 1 81 ? 7.812 -3.706 -1.427 1.00 93.88 81 MET A CA 1
ATOM 599 C C . MET A 1 81 ? 7.411 -2.646 -0.388 1.00 93.88 81 MET A C 1
ATOM 601 O O . MET A 1 81 ? 7.906 -2.685 0.731 1.00 93.88 81 MET A O 1
ATOM 605 N N . MET A 1 82 ? 6.491 -1.736 -0.722 1.00 92.12 82 MET A N 1
ATOM 606 C CA . MET A 1 82 ? 5.981 -0.735 0.228 1.00 92.12 82 MET A CA 1
ATOM 607 C C . MET A 1 82 ? 5.195 -1.367 1.385 1.00 92.12 82 MET A C 1
ATOM 609 O O . MET A 1 82 ? 5.333 -0.917 2.518 1.00 92.12 82 MET A O 1
ATOM 613 N N . VAL A 1 83 ? 4.401 -2.411 1.118 1.00 92.50 83 VAL A N 1
ATOM 614 C CA . VAL A 1 83 ? 3.682 -3.162 2.163 1.00 92.50 83 VAL A CA 1
ATOM 615 C C . VAL A 1 83 ? 4.669 -3.825 3.126 1.00 92.50 83 VAL A C 1
ATOM 617 O O . VAL A 1 83 ? 4.505 -3.718 4.336 1.00 92.50 83 VAL A O 1
ATOM 620 N N . GLU A 1 84 ? 5.727 -4.454 2.611 1.00 91.81 84 GLU A N 1
ATOM 621 C CA . GLU A 1 84 ? 6.754 -5.084 3.453 1.00 91.81 84 GLU A CA 1
ATOM 622 C C . GLU A 1 84 ? 7.535 -4.062 4.293 1.00 91.81 84 GLU A C 1
ATOM 624 O O . GLU A 1 84 ? 7.802 -4.316 5.464 1.00 91.81 84 GLU A O 1
ATOM 629 N N . ILE A 1 85 ? 7.836 -2.879 3.740 1.00 92.44 85 ILE A N 1
ATOM 630 C CA . ILE A 1 85 ? 8.431 -1.772 4.510 1.00 92.44 85 ILE A CA 1
ATOM 631 C C . ILE A 1 85 ? 7.496 -1.346 5.648 1.00 92.44 85 ILE A C 1
ATOM 633 O O . ILE A 1 85 ? 7.959 -1.129 6.762 1.00 92.44 85 ILE A O 1
ATOM 637 N N . SER A 1 86 ? 6.189 -1.250 5.389 1.00 91.81 86 SER A N 1
ATOM 638 C CA . SER A 1 86 ? 5.216 -0.883 6.422 1.00 91.81 86 SER A CA 1
ATOM 639 C C . SER A 1 86 ? 5.151 -1.905 7.554 1.00 91.81 86 SER A C 1
ATOM 641 O O . SER A 1 86 ? 5.019 -1.497 8.698 1.00 91.81 86 SER A O 1
ATOM 643 N N . LYS A 1 87 ? 5.246 -3.205 7.249 1.00 89.94 87 LYS A N 1
ATOM 644 C CA . LYS A 1 87 ? 5.287 -4.262 8.271 1.00 89.94 87 LYS A CA 1
ATOM 645 C C . LYS A 1 87 ? 6.555 -4.167 9.113 1.00 89.94 87 LYS A C 1
ATOM 647 O O . LYS A 1 87 ? 6.474 -4.147 10.329 1.00 89.94 87 LYS A O 1
ATOM 652 N N . ALA A 1 88 ? 7.710 -4.029 8.460 1.00 92.38 88 ALA A N 1
ATOM 653 C CA . ALA A 1 88 ? 8.9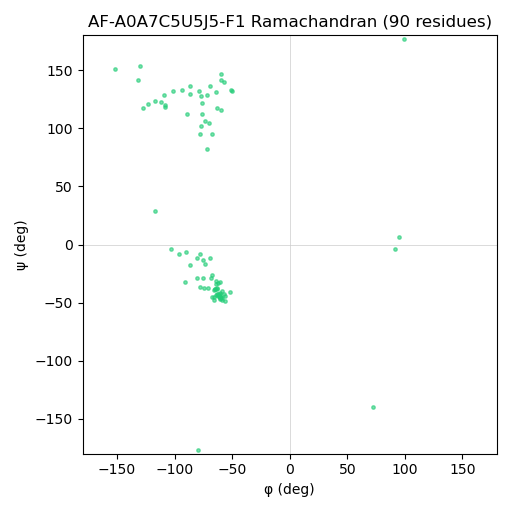87 -3.902 9.157 1.00 92.38 88 ALA A CA 1
ATOM 654 C C . ALA A 1 88 ? 9.040 -2.671 10.079 1.00 92.38 88 ALA A C 1
ATOM 656 O O . ALA A 1 88 ? 9.702 -2.723 11.106 1.00 92.38 88 ALA A O 1
ATOM 657 N N . GLN A 1 89 ? 8.357 -1.582 9.711 1.00 90.94 89 GLN A N 1
ATOM 658 C CA . GLN A 1 89 ? 8.258 -0.376 10.535 1.00 90.94 89 GLN A CA 1
ATOM 659 C C . GLN A 1 89 ? 7.293 -0.525 11.722 1.00 90.94 89 GLN A C 1
ATOM 661 O O . GLN A 1 89 ? 7.465 0.179 12.710 1.00 90.94 89 GLN A O 1
ATOM 666 N N . ASP A 1 90 ? 6.266 -1.368 11.600 1.00 88.38 90 ASP A N 1
ATOM 667 C CA . ASP A 1 90 ? 5.285 -1.648 12.660 1.00 88.38 90 ASP A CA 1
ATOM 668 C C . ASP A 1 90 ? 5.826 -2.655 13.692 1.00 88.38 90 ASP A C 1
ATOM 670 O O . ASP A 1 90 ? 5.476 -2.597 14.867 1.00 88.38 90 ASP A O 1
ATOM 674 N N . ASP A 1 91 ? 6.723 -3.546 13.255 1.00 86.56 91 ASP A N 1
ATOM 675 C CA . ASP A 1 91 ? 7.432 -4.514 14.103 1.00 86.56 91 ASP A CA 1
ATOM 676 C C . ASP A 1 91 ? 8.604 -3.894 14.910 1.00 86.56 91 ASP A C 1
ATOM 678 O O . ASP A 1 91 ? 9.200 -4.585 15.744 1.00 86.56 91 ASP A O 1
ATOM 682 N N . GLU A 1 92 ? 8.963 -2.628 14.650 1.00 68.56 92 GLU A N 1
ATOM 683 C CA . GLU A 1 92 ? 10.012 -1.854 15.351 1.00 68.56 92 GLU A CA 1
ATOM 684 C C . GLU A 1 92 ? 9.467 -1.114 16.585 1.00 68.56 92 GLU A C 1
ATOM 686 O O . GLU A 1 92 ? 10.079 -1.262 17.671 1.00 68.56 92 GLU A O 1
#

Secondary structure (DSSP, 8-state):
----------SS-TT-----THHHHHHHHHHHHHHHHHHHTT-STTPPPEEEE-SS--EEEE--HHHHHHHS---SHHHHHHHHHHHHHH--

Solvent-accessible surface area (backbone atoms only — not comparable to full-atom values): 5815 Å² total; per-residue (Å²): 133,84,82,83,76,72,76,83,79,73,90,61,65,90,89,67,82,82,75,65,68,71,60,36,52,50,51,43,51,51,42,44,47,54,54,50,62,69,42,54,57,24,60,67,100,80,34,46,69,40,82,44,70,54,96,86,68,54,76,49,78,46,49,52,57,51,62,56,47,66,74,51,90,64,84,52,67,59,36,43,53,52,40,52,51,39,49,61,62,71,77,106

Foldseek 3Di:
DDDPPDDPDPPDPPPDDDDDDPVVVVVLVVLVVVLCVVLVQLDDPNRDWDWDAAPVGDTDTDSDSLVVLVRDDDDDPSSVVVNVVSVVVVVD

Sequence (92 aa):
MSVYGGQPILLLKEGTSRTIGRDALRANIMAARILAETVRTSLGPKGMDKMLVDSFGDITITNDGATILKEMDVQHPAAKMMVEISKAQDDE

Radius of gyration: 20.69 Å; Cα contacts (8 Å, |Δi|>4): 64; chains: 1; bounding box: 47×39×62 Å

pLDDT: mean 87.75, std 11.91, range [43.12, 95.94]